Protein AF-A0A923Y7D3-F1 (afdb_monomer_lite)

pLDDT: mean 72.37, std 10.0, range [40.28, 91.06]

Structure (mmCIF, N/CA/C/O backbone):
data_AF-A0A923Y7D3-F1
#
_entry.id   AF-A0A923Y7D3-F1
#
loop_
_atom_site.group_PDB
_atom_site.id
_atom_site.type_symbol
_atom_site.label_atom_id
_atom_site.label_alt_id
_atom_site.label_comp_id
_atom_site.label_asym_id
_atom_site.label_entity_id
_atom_site.label_seq_id
_atom_site.pdbx_PDB_ins_code
_atom_site.Cartn_x
_atom_site.Cartn_y
_atom_site.Cartn_z
_atom_site.occupancy
_atom_site.B_iso_or_equiv
_atom_site.auth_seq_id
_atom_site.auth_comp_id
_atom_site.auth_asym_id
_atom_site.auth_atom_id
_atom_site.pdbx_PDB_model_num
ATOM 1 N N . MET A 1 1 ? -7.762 -7.801 9.927 1.00 70.69 1 MET A N 1
ATOM 2 C CA . MET A 1 1 ? -8.242 -7.039 8.753 1.00 70.69 1 MET A CA 1
ATOM 3 C C . MET A 1 1 ? -7.570 -7.594 7.505 1.00 70.69 1 MET A C 1
ATOM 5 O O . MET A 1 1 ? -6.420 -8.004 7.599 1.00 70.69 1 MET A O 1
ATOM 9 N N . ARG A 1 2 ? -8.271 -7.661 6.371 1.00 70.44 2 ARG A N 1
ATOM 10 C CA . ARG A 1 2 ? -7.718 -8.054 5.064 1.00 70.44 2 ARG A CA 1
ATOM 11 C C . ARG A 1 2 ? -7.930 -6.930 4.057 1.00 70.44 2 ARG A C 1
ATOM 13 O O . ARG A 1 2 ? -8.968 -6.283 4.114 1.00 70.44 2 ARG A O 1
ATOM 20 N N . LEU A 1 3 ? -6.978 -6.749 3.148 1.00 75.06 3 LEU A N 1
ATOM 21 C CA . LEU A 1 3 ? -7.067 -5.866 1.985 1.00 75.06 3 LEU A CA 1
ATOM 22 C C . LEU A 1 3 ? -6.855 -6.714 0.738 1.00 75.06 3 LEU A C 1
ATOM 24 O O . LEU A 1 3 ? -5.943 -7.541 0.704 1.00 75.06 3 LEU A O 1
ATOM 28 N N . TRP A 1 4 ? -7.695 -6.513 -0.262 1.00 78.69 4 TRP A N 1
ATOM 29 C CA . TRP A 1 4 ? -7.562 -7.132 -1.569 1.00 78.69 4 TRP A CA 1
ATOM 30 C C . TRP A 1 4 ? -7.868 -6.112 -2.661 1.00 78.69 4 TRP A C 1
ATOM 32 O O . TRP A 1 4 ? -8.418 -5.041 -2.408 1.00 78.69 4 TRP A O 1
ATOM 42 N N . SER A 1 5 ? -7.472 -6.454 -3.878 1.00 77.75 5 SER A N 1
ATOM 43 C CA . SER A 1 5 ? -7.732 -5.676 -5.078 1.00 77.75 5 SER A CA 1
ATOM 44 C C . SER A 1 5 ? -8.333 -6.606 -6.119 1.00 77.75 5 SER A C 1
ATOM 46 O O . SER A 1 5 ? -7.826 -7.709 -6.311 1.00 77.75 5 SER A O 1
ATOM 48 N N . ASP A 1 6 ? -9.370 -6.143 -6.811 1.00 78.88 6 ASP A N 1
ATOM 49 C CA . ASP A 1 6 ? -9.896 -6.846 -7.995 1.00 78.88 6 ASP A CA 1
ATOM 50 C C . ASP A 1 6 ? -9.123 -6.443 -9.261 1.00 78.88 6 ASP A C 1
ATOM 52 O O . ASP A 1 6 ? -9.302 -7.010 -10.334 1.00 78.88 6 ASP A O 1
ATOM 56 N N . SER A 1 7 ? -8.233 -5.456 -9.129 1.00 72.50 7 SER A N 1
ATOM 57 C CA . SER A 1 7 ? -7.386 -4.930 -10.194 1.00 72.50 7 SER A CA 1
ATOM 58 C C . SER A 1 7 ? -6.042 -5.654 -10.309 1.00 72.50 7 SER A C 1
ATOM 60 O O . SER A 1 7 ? -5.268 -5.340 -11.209 1.00 72.50 7 SER A O 1
ATOM 62 N N . GLY A 1 8 ? -5.737 -6.607 -9.421 1.00 71.94 8 GLY A N 1
ATOM 63 C CA . GLY A 1 8 ? -4.523 -7.418 -9.509 1.00 71.94 8 GLY A CA 1
ATOM 64 C C . GLY A 1 8 ? -4.143 -8.147 -8.220 1.00 71.94 8 GLY A C 1
ATOM 65 O O . GLY A 1 8 ? -4.573 -7.805 -7.115 1.00 71.94 8 GLY A O 1
ATOM 66 N N . VAL A 1 9 ? -3.274 -9.147 -8.359 1.00 78.38 9 VAL A N 1
ATOM 67 C CA . VAL A 1 9 ? -2.763 -9.947 -7.239 1.00 78.38 9 VAL A CA 1
ATOM 68 C C . VAL A 1 9 ? -1.665 -9.181 -6.497 1.00 78.38 9 VAL A C 1
ATOM 70 O O . VAL A 1 9 ? -0.808 -8.531 -7.097 1.00 78.38 9 VAL A O 1
ATOM 73 N N . ASN A 1 10 ? -1.682 -9.251 -5.164 1.00 78.81 10 ASN A N 1
ATOM 74 C CA . ASN A 1 10 ? -0.658 -8.606 -4.346 1.00 78.81 10 ASN A CA 1
ATOM 75 C C . ASN A 1 10 ? 0.727 -9.209 -4.622 1.00 78.81 10 ASN A C 1
ATOM 77 O O . ASN A 1 10 ? 0.919 -10.416 -4.514 1.00 78.81 10 ASN A O 1
ATOM 81 N N . GLY A 1 11 ? 1.703 -8.352 -4.902 1.00 76.25 11 GLY A N 1
ATOM 82 C CA . GLY A 1 11 ? 3.091 -8.712 -5.173 1.00 76.25 11 GLY A CA 1
ATOM 83 C C . GLY A 1 11 ? 3.403 -8.949 -6.650 1.00 76.25 11 GLY A C 1
ATOM 84 O O . GLY A 1 11 ? 4.581 -8.965 -7.007 1.00 76.25 11 GLY A O 1
ATOM 85 N N . GLU A 1 12 ? 2.389 -9.075 -7.505 1.00 79.44 12 GLU A N 1
ATOM 86 C CA . GLU A 1 12 ? 2.579 -9.303 -8.935 1.00 79.44 12 GLU A CA 1
ATOM 87 C C . GLU A 1 12 ? 2.862 -8.007 -9.705 1.00 79.44 12 GLU A C 1
ATOM 89 O O . GLU A 1 12 ? 3.008 -6.910 -9.152 1.00 79.44 12 GLU A O 1
ATOM 94 N N . ARG A 1 13 ? 3.016 -8.139 -11.021 1.00 73.00 13 ARG A N 1
ATOM 95 C CA . ARG A 1 13 ? 3.199 -7.002 -11.911 1.00 73.00 13 ARG A CA 1
ATOM 96 C C . ARG A 1 13 ? 1.916 -6.178 -11.967 1.00 73.00 13 ARG A C 1
ATOM 98 O O . ARG A 1 13 ? 0.844 -6.700 -12.254 1.00 73.00 13 ARG A O 1
ATOM 105 N N . THR A 1 14 ? 2.043 -4.880 -11.715 1.00 74.38 14 THR A N 1
ATOM 106 C CA . THR A 1 14 ? 0.945 -3.925 -11.831 1.00 74.38 14 THR A CA 1
ATOM 107 C C . THR A 1 14 ? 0.507 -3.840 -13.297 1.00 74.38 14 THR A C 1
ATOM 109 O O . THR A 1 14 ? 1.364 -3.606 -14.160 1.00 74.38 14 THR A O 1
ATOM 112 N N . PRO A 1 15 ? -0.793 -4.002 -13.603 1.00 74.31 15 PRO A N 1
ATOM 113 C CA . PRO A 1 15 ? -1.298 -3.804 -14.954 1.00 74.31 15 PRO A CA 1
ATOM 114 C C . PRO A 1 15 ? -0.969 -2.411 -15.498 1.00 74.31 15 PRO A C 1
ATOM 116 O O . PRO A 1 15 ? -0.915 -1.430 -14.756 1.00 74.31 15 PRO A O 1
ATOM 119 N N . ALA A 1 16 ? -0.782 -2.332 -16.815 1.00 71.31 16 ALA A N 1
ATOM 120 C CA . ALA A 1 16 ? -0.353 -1.130 -17.531 1.00 71.31 16 ALA A CA 1
ATOM 121 C C . ALA A 1 16 ? -1.194 0.123 -17.226 1.00 71.31 16 ALA A C 1
ATOM 123 O O . ALA A 1 16 ? -0.634 1.202 -17.069 1.00 71.31 16 ALA A O 1
ATOM 124 N N . CYS A 1 17 ? -2.514 -0.020 -17.091 1.00 67.69 17 CYS A N 1
ATOM 125 C CA . CYS A 1 17 ? -3.435 1.088 -16.818 1.00 67.69 17 CYS A CA 1
ATOM 126 C C . CYS A 1 17 ? -3.284 1.709 -15.416 1.00 67.69 17 CYS A C 1
ATOM 128 O O . CYS A 1 17 ? -3.674 2.857 -15.215 1.00 67.69 17 CYS A O 1
ATOM 130 N N . PHE A 1 18 ? -2.685 0.990 -14.461 1.00 69.31 18 PHE A N 1
ATOM 131 C CA . PHE A 1 18 ? -2.404 1.476 -13.102 1.00 69.31 18 PHE A CA 1
ATOM 132 C C . PHE A 1 18 ? -0.933 1.884 -12.918 1.00 69.31 18 PHE A C 1
ATOM 134 O O . PHE A 1 18 ? -0.499 2.186 -11.807 1.00 69.31 18 PHE A O 1
ATOM 141 N N . ALA A 1 19 ? -0.134 1.839 -13.989 1.00 70.88 19 ALA A N 1
ATOM 142 C CA . ALA A 1 19 ? 1.286 2.150 -13.966 1.00 70.88 19 ALA A CA 1
ATOM 143 C C . ALA A 1 19 ? 1.609 3.337 -14.879 1.00 70.88 19 ALA A C 1
ATOM 145 O O . ALA A 1 19 ? 1.031 3.515 -15.950 1.00 70.88 19 ALA A O 1
ATOM 146 N N . ALA A 1 20 ? 2.617 4.114 -14.488 1.00 72.75 20 ALA A N 1
ATOM 147 C CA . ALA A 1 20 ? 3.300 4.984 -15.433 1.00 72.75 20 ALA A CA 1
ATOM 148 C C . ALA A 1 20 ? 3.991 4.125 -16.507 1.00 72.75 20 ALA A C 1
ATOM 150 O O . ALA A 1 20 ? 4.545 3.062 -16.206 1.00 72.75 20 ALA A O 1
ATOM 151 N N . GLN A 1 21 ? 3.953 4.586 -17.750 1.00 69.31 21 GLN A N 1
ATOM 152 C CA . GLN A 1 21 ? 4.437 3.877 -18.927 1.00 69.31 21 GLN A CA 1
ATOM 153 C C . GLN A 1 21 ? 5.483 4.707 -19.680 1.00 69.31 21 GLN A C 1
ATOM 155 O O . GLN A 1 21 ? 5.400 5.930 -19.711 1.00 69.31 21 GLN A O 1
ATOM 160 N N . PRO A 1 22 ? 6.481 4.077 -20.312 1.00 67.81 22 PRO A N 1
ATOM 161 C CA . PRO A 1 22 ? 7.355 4.784 -21.237 1.00 67.81 22 PRO A CA 1
ATOM 162 C C . PRO A 1 22 ? 6.612 5.085 -22.552 1.00 67.81 22 PRO A C 1
ATOM 164 O O . PRO A 1 22 ? 5.935 4.212 -23.099 1.00 67.81 22 PRO A O 1
ATOM 167 N N . THR A 1 23 ? 6.761 6.295 -23.087 1.00 68.75 23 THR A N 1
ATOM 168 C CA . THR A 1 23 ? 6.313 6.660 -24.437 1.00 68.75 23 THR A CA 1
ATOM 169 C C . THR A 1 23 ? 7.279 6.134 -25.495 1.00 68.75 23 THR A C 1
ATOM 171 O O . THR A 1 23 ? 8.388 5.681 -25.198 1.00 68.75 23 THR A O 1
ATOM 174 N N . ALA A 1 24 ? 6.860 6.197 -26.763 1.00 71.06 24 ALA A N 1
ATOM 175 C CA . ALA A 1 24 ? 7.719 5.871 -27.900 1.00 71.06 24 ALA A CA 1
ATOM 176 C C . ALA A 1 24 ? 8.998 6.729 -27.942 1.00 71.06 24 ALA A C 1
ATOM 178 O O . ALA A 1 24 ? 10.046 6.217 -28.329 1.00 71.06 24 ALA A O 1
ATOM 179 N N . ASP A 1 25 ? 8.919 7.974 -27.466 1.00 74.25 25 ASP A N 1
ATOM 180 C CA . ASP A 1 25 ? 10.019 8.947 -27.467 1.00 74.25 25 ASP A CA 1
ATOM 181 C C . ASP A 1 25 ? 10.955 8.813 -26.250 1.00 74.25 25 ASP A C 1
ATOM 183 O O . ASP A 1 25 ? 11.903 9.578 -26.103 1.00 74.25 25 ASP A O 1
ATOM 187 N N . GLY A 1 26 ? 10.716 7.829 -25.374 1.00 66.06 26 GLY A N 1
ATOM 188 C CA . GLY A 1 26 ? 11.526 7.588 -24.174 1.00 66.06 26 GLY A CA 1
ATOM 189 C C . GLY A 1 26 ? 11.135 8.429 -22.955 1.00 66.06 26 GLY A C 1
ATOM 190 O O . GLY A 1 26 ? 11.734 8.267 -21.892 1.00 66.06 26 GLY A O 1
ATOM 191 N N . GLU A 1 27 ? 10.108 9.267 -23.081 1.00 71.62 27 GLU A N 1
ATOM 192 C CA . GLU A 1 27 ? 9.501 10.004 -21.971 1.00 71.62 27 GLU A CA 1
ATOM 193 C C . GLU A 1 27 ? 8.588 9.102 -21.129 1.00 71.62 27 GLU A C 1
ATOM 195 O O . GLU A 1 27 ? 8.245 7.989 -21.521 1.00 71.62 27 GLU A O 1
ATOM 200 N N . THR A 1 28 ? 8.176 9.556 -19.944 1.00 63.75 28 THR A N 1
ATOM 201 C CA . THR A 1 28 ? 7.17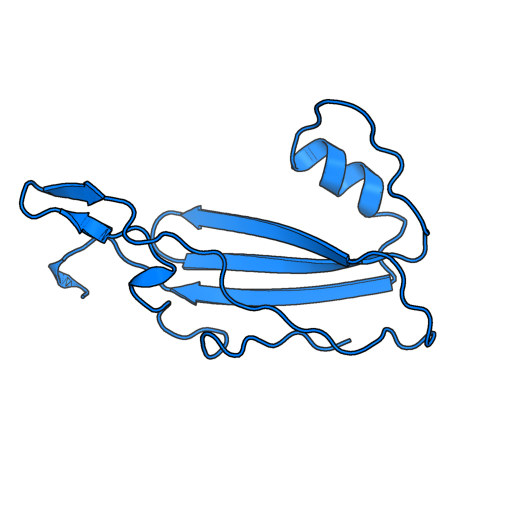2 8.838 -19.138 1.00 63.75 28 THR A CA 1
ATOM 202 C C . THR A 1 28 ? 5.783 9.401 -19.422 1.00 63.75 28 THR A C 1
ATOM 204 O O . THR A 1 28 ? 5.497 10.539 -19.062 1.00 63.75 28 THR A O 1
ATOM 207 N N . ALA A 1 29 ? 4.904 8.601 -20.021 1.00 60.00 29 ALA A N 1
ATOM 208 C CA . ALA A 1 29 ? 3.475 8.870 -20.060 1.00 60.00 29 ALA A CA 1
ATOM 209 C C . ALA A 1 29 ? 2.773 8.106 -18.947 1.00 60.00 29 ALA A C 1
ATOM 211 O O . ALA A 1 29 ? 2.893 6.896 -18.786 1.00 60.00 29 ALA A O 1
ATOM 212 N N . PHE A 1 30 ? 1.956 8.816 -18.197 1.00 54.56 30 PHE A N 1
ATOM 213 C CA . PHE A 1 30 ? 0.858 8.188 -17.494 1.00 54.56 30 PHE A CA 1
ATOM 214 C C . PHE A 1 30 ? -0.059 7.612 -18.582 1.00 54.56 30 PHE A C 1
ATOM 216 O O . PHE A 1 30 ? -0.444 8.352 -19.483 1.00 54.56 30 PHE A O 1
ATOM 223 N N . ALA A 1 31 ? -0.338 6.304 -18.574 1.00 61.47 31 ALA A N 1
ATOM 224 C CA . ALA A 1 31 ? -1.473 5.782 -19.340 1.00 61.47 31 ALA A CA 1
ATOM 225 C C . ALA A 1 31 ? -2.760 6.359 -18.712 1.00 61.47 31 ALA A C 1
ATOM 227 O O . ALA A 1 31 ? -2.830 7.545 -18.400 1.00 61.47 31 ALA A O 1
ATOM 228 N N . ASP A 1 32 ? -3.750 5.534 -18.391 1.00 64.19 32 ASP A N 1
ATOM 229 C CA . ASP A 1 32 ? -4.883 6.046 -17.614 1.00 64.19 32 ASP A CA 1
ATOM 230 C C . ASP A 1 32 ? -4.477 6.402 -16.166 1.00 64.19 32 ASP A C 1
ATOM 232 O O . ASP A 1 32 ? -5.190 7.149 -15.500 1.00 64.19 32 ASP A O 1
ATOM 236 N N . ASN A 1 33 ? -3.321 5.894 -15.690 1.00 63.75 33 ASN A N 1
ATOM 237 C CA . ASN A 1 33 ? -2.756 6.099 -14.345 1.00 63.75 33 ASN A CA 1
ATOM 238 C C . ASN A 1 33 ? -3.840 6.095 -13.264 1.00 63.75 33 ASN A C 1
ATOM 240 O O . ASN A 1 33 ? -3.927 6.981 -12.410 1.00 63.75 33 ASN A O 1
ATOM 244 N N . LEU A 1 34 ? -4.706 5.091 -13.370 1.00 69.56 34 LEU A N 1
ATOM 245 C CA . LEU A 1 34 ? -5.848 4.947 -12.494 1.00 69.56 34 LEU A CA 1
ATOM 246 C C . LEU A 1 34 ? -5.378 4.455 -11.129 1.00 69.56 34 LEU A C 1
ATOM 248 O O . LEU A 1 34 ? -4.356 3.776 -10.998 1.00 69.56 34 LEU A O 1
ATOM 252 N N . THR A 1 35 ? -6.170 4.752 -10.106 1.00 70.94 35 THR A N 1
ATOM 253 C CA . THR A 1 35 ? -6.025 4.095 -8.809 1.00 70.94 35 THR A CA 1
ATOM 254 C C . THR A 1 35 ? -6.646 2.696 -8.909 1.00 70.94 35 THR A C 1
ATOM 256 O O . THR A 1 35 ? -7.804 2.585 -9.321 1.00 70.94 35 THR A O 1
ATOM 259 N N . PRO A 1 36 ? -5.913 1.615 -8.579 1.00 71.69 36 PRO A N 1
ATOM 260 C CA . PRO A 1 36 ? -6.468 0.264 -8.592 1.00 71.69 36 PRO A CA 1
ATOM 261 C C . PRO A 1 36 ? -7.576 0.119 -7.546 1.00 71.69 36 PRO A C 1
ATOM 263 O O . PRO A 1 36 ? -7.539 0.759 -6.497 1.00 71.69 36 PRO A O 1
ATOM 266 N N . HIS A 1 37 ? -8.544 -0.761 -7.808 1.00 79.38 37 HIS A N 1
ATOM 267 C CA . HIS A 1 37 ? -9.585 -1.079 -6.835 1.00 79.38 37 HIS A CA 1
ATOM 268 C C . HIS A 1 37 ? -8.959 -1.617 -5.549 1.00 79.38 37 HIS A C 1
ATOM 270 O O . HIS A 1 37 ? -8.090 -2.486 -5.602 1.00 79.38 37 HIS A O 1
ATOM 276 N N . LEU A 1 38 ? -9.432 -1.151 -4.399 1.00 75.00 38 LEU A N 1
ATOM 277 C CA . LEU A 1 38 ? -9.018 -1.642 -3.093 1.00 75.00 38 LEU A CA 1
ATOM 278 C C . LEU A 1 38 ? -10.251 -1.855 -2.224 1.00 75.00 38 LEU A C 1
ATOM 280 O O . LEU A 1 38 ? -10.969 -0.915 -1.892 1.00 75.00 38 LEU A O 1
ATOM 284 N N . ALA A 1 39 ? -10.467 -3.104 -1.825 1.00 77.19 39 ALA A N 1
ATOM 285 C CA . ALA A 1 39 ? -11.514 -3.490 -0.896 1.00 77.19 39 ALA A CA 1
ATOM 286 C C . ALA A 1 39 ? -10.908 -4.131 0.347 1.00 77.19 39 ALA A C 1
ATOM 288 O O . ALA A 1 39 ? -9.836 -4.737 0.323 1.00 77.19 39 ALA A O 1
ATOM 289 N N . ARG A 1 40 ? -11.600 -3.971 1.473 1.00 73.00 40 ARG A N 1
ATOM 290 C CA . ARG A 1 40 ? -11.108 -4.396 2.780 1.00 73.00 40 ARG A CA 1
ATOM 291 C C . ARG A 1 40 ? -12.193 -5.089 3.584 1.00 73.00 40 ARG A C 1
ATOM 293 O O . ARG A 1 40 ? -13.370 -4.757 3.471 1.00 73.00 40 ARG A O 1
ATOM 300 N N . SER A 1 41 ? -11.786 -6.019 4.441 1.00 75.81 41 SER A N 1
ATOM 301 C CA . SER A 1 41 ? -12.689 -6.607 5.426 1.00 75.81 41 SER A CA 1
ATOM 302 C C . SER A 1 41 ? -12.983 -5.580 6.525 1.00 75.81 41 SER A C 1
ATOM 304 O O . SER A 1 41 ? -12.111 -4.752 6.815 1.00 75.81 41 SER A O 1
ATOM 306 N N . PRO A 1 42 ? -14.136 -5.663 7.209 1.00 67.31 42 PRO A N 1
ATOM 307 C CA . PRO A 1 42 ? -14.348 -4.907 8.437 1.00 67.31 42 PRO A CA 1
ATOM 308 C C . PRO A 1 42 ? -13.235 -5.187 9.462 1.00 67.31 42 PRO A C 1
ATOM 310 O O . PRO A 1 42 ? -12.571 -6.236 9.435 1.00 67.31 42 PRO A O 1
ATOM 313 N N . THR A 1 43 ? -13.001 -4.216 10.342 1.00 66.69 43 THR A N 1
ATOM 314 C CA . THR A 1 43 ? -12.141 -4.373 11.520 1.00 66.69 43 THR A CA 1
ATOM 315 C C . THR A 1 43 ? -12.765 -5.357 12.506 1.00 66.69 43 THR A C 1
ATOM 317 O O . THR A 1 43 ? -13.975 -5.588 12.484 1.00 66.69 43 THR A O 1
ATOM 320 N N . ALA A 1 44 ? -11.933 -5.959 13.364 1.00 63.28 44 ALA A N 1
ATOM 321 C CA . ALA A 1 44 ? -12.373 -6.944 14.358 1.00 63.28 44 ALA A CA 1
ATOM 322 C C . ALA A 1 44 ? -13.479 -6.396 15.282 1.00 63.28 44 ALA A C 1
ATOM 324 O O . ALA A 1 44 ? -14.340 -7.141 15.734 1.00 63.28 44 ALA A O 1
ATOM 325 N N . ASP A 1 45 ? -13.496 -5.078 15.468 1.00 65.62 45 ASP A N 1
ATOM 326 C CA . ASP A 1 45 ? -14.419 -4.360 16.342 1.00 65.62 45 ASP A CA 1
ATOM 327 C C . ASP A 1 45 ? -15.795 -4.114 15.685 1.00 65.62 45 ASP A C 1
ATOM 329 O O . ASP A 1 45 ? -16.665 -3.482 16.282 1.00 65.62 45 ASP A O 1
ATOM 333 N N . GLY A 1 46 ? -15.988 -4.550 14.432 1.00 62.66 46 GLY A N 1
ATOM 334 C CA . GLY A 1 46 ? -17.253 -4.473 13.690 1.00 62.66 46 GLY A CA 1
ATOM 335 C C . GLY A 1 46 ? -17.686 -3.066 13.258 1.00 62.66 46 GLY A C 1
ATOM 336 O O . GLY A 1 46 ? -18.701 -2.921 12.579 1.00 62.66 46 GLY A O 1
ATOM 337 N N . LYS A 1 47 ? -16.936 -2.019 13.622 1.00 56.75 47 LYS A N 1
ATOM 338 C CA . LYS A 1 47 ? -17.285 -0.623 13.328 1.00 56.75 47 LYS A CA 1
ATOM 339 C C . LYS A 1 47 ? -16.675 -0.164 11.997 1.00 56.75 47 LYS A C 1
ATOM 341 O O . LYS A 1 47 ? -15.458 -0.275 11.832 1.00 56.75 47 LYS A O 1
ATOM 346 N N . PRO A 1 48 ? -17.459 0.419 11.069 1.00 55.44 48 PRO A N 1
ATOM 347 C CA . PRO A 1 48 ? -16.926 1.046 9.865 1.00 55.44 48 PRO A CA 1
ATOM 348 C C . PRO A 1 48 ? -16.292 2.399 10.228 1.00 55.44 48 PRO A C 1
ATOM 350 O O . PRO A 1 48 ? -16.873 3.457 10.016 1.00 55.44 48 PRO A O 1
ATOM 353 N N . GLY A 1 49 ? -15.102 2.368 10.828 1.00 60.84 49 GLY A N 1
ATOM 354 C CA . GLY A 1 49 ? -14.258 3.556 10.945 1.00 60.84 49 GLY A CA 1
ATOM 355 C C . GLY A 1 49 ? -13.723 3.981 9.568 1.00 60.84 49 GLY A C 1
ATOM 356 O O . GLY A 1 49 ? -13.624 3.139 8.661 1.00 60.84 49 GLY A O 1
ATOM 357 N N . PRO A 1 50 ? -13.364 5.262 9.375 1.00 64.50 50 PRO A N 1
ATOM 358 C CA . PRO A 1 50 ? -12.794 5.750 8.127 1.00 64.50 50 PRO A CA 1
ATOM 359 C C . PRO A 1 50 ? -11.577 4.912 7.707 1.00 64.50 50 PRO A C 1
ATOM 361 O O . PRO A 1 50 ? -10.773 4.464 8.530 1.00 64.50 50 PRO A O 1
ATOM 364 N N . ALA A 1 51 ? -11.494 4.656 6.401 1.00 65.50 51 ALA A N 1
ATOM 365 C CA . ALA A 1 51 ? -10.318 4.099 5.746 1.00 65.50 51 ALA A CA 1
ATOM 366 C C . ALA A 1 51 ? -9.452 5.255 5.278 1.00 65.50 51 ALA A C 1
ATOM 368 O O . ALA A 1 51 ? -9.961 6.150 4.604 1.00 65.50 51 ALA A O 1
ATOM 369 N N . VAL A 1 52 ? -8.164 5.212 5.580 1.00 67.19 52 VAL A N 1
ATOM 370 C CA . VAL A 1 52 ? -7.204 6.100 4.934 1.00 67.19 52 VAL A CA 1
ATOM 371 C C . VAL A 1 52 ? -6.391 5.271 3.956 1.00 67.19 52 VAL A C 1
ATOM 373 O O . VAL A 1 52 ? -5.689 4.355 4.370 1.00 67.19 52 VAL A O 1
ATOM 376 N N . GLU A 1 53 ? -6.516 5.575 2.664 1.00 67.94 53 GLU A N 1
ATOM 377 C CA . GLU A 1 53 ? -5.665 5.009 1.619 1.00 67.94 53 GLU A CA 1
ATOM 378 C C . GLU A 1 53 ? -4.469 5.932 1.377 1.00 67.94 53 GLU A C 1
ATOM 380 O O . GLU A 1 53 ? -4.623 7.124 1.111 1.00 67.94 53 GLU A O 1
ATOM 385 N N . MET A 1 54 ? -3.268 5.368 1.461 1.00 61.75 54 MET A N 1
ATOM 386 C CA . MET A 1 54 ? -2.015 6.057 1.192 1.00 61.75 54 MET A CA 1
ATOM 387 C C . MET A 1 54 ? -1.285 5.347 0.056 1.00 61.75 54 MET A C 1
ATOM 389 O O . MET A 1 54 ? -0.739 4.254 0.235 1.00 61.75 54 MET A O 1
ATOM 393 N N . ALA A 1 55 ? -1.230 5.998 -1.104 1.00 62.31 55 ALA A N 1
ATOM 394 C CA . ALA A 1 55 ? -0.398 5.568 -2.218 1.00 62.31 55 ALA A CA 1
ATOM 395 C C . ALA A 1 55 ? 1.063 5.985 -1.981 1.00 62.31 55 ALA A C 1
ATOM 397 O O . ALA A 1 55 ? 1.367 7.143 -1.687 1.00 62.31 55 ALA A O 1
ATOM 398 N N . GLY A 1 56 ? 1.989 5.037 -2.110 1.00 55.62 56 GLY A N 1
ATOM 399 C CA . GLY A 1 56 ? 3.422 5.252 -1.949 1.00 55.62 56 GLY A CA 1
ATOM 400 C C . GLY A 1 56 ? 4.227 4.514 -3.014 1.00 55.62 56 GLY A C 1
ATOM 401 O O . GLY A 1 56 ? 4.247 3.284 -3.060 1.00 55.62 56 GLY A O 1
ATOM 402 N N . ALA A 1 57 ? 4.961 5.258 -3.841 1.00 50.78 57 ALA A N 1
ATOM 403 C CA . ALA A 1 57 ? 5.941 4.705 -4.770 1.00 50.78 57 ALA A CA 1
ATOM 404 C C . ALA A 1 57 ? 7.332 4.719 -4.117 1.00 50.78 57 ALA A C 1
ATOM 406 O O . ALA A 1 57 ? 7.970 5.767 -4.002 1.0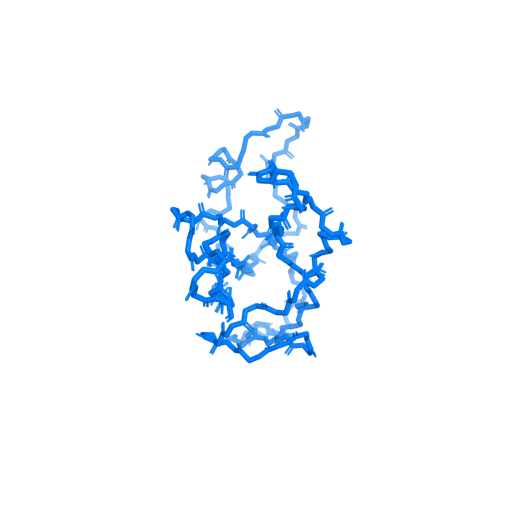0 50.78 57 ALA A O 1
ATOM 407 N N . ARG A 1 58 ? 7.836 3.561 -3.674 1.00 44.12 58 ARG A N 1
ATOM 408 C CA . ARG A 1 58 ? 9.225 3.447 -3.195 1.00 44.12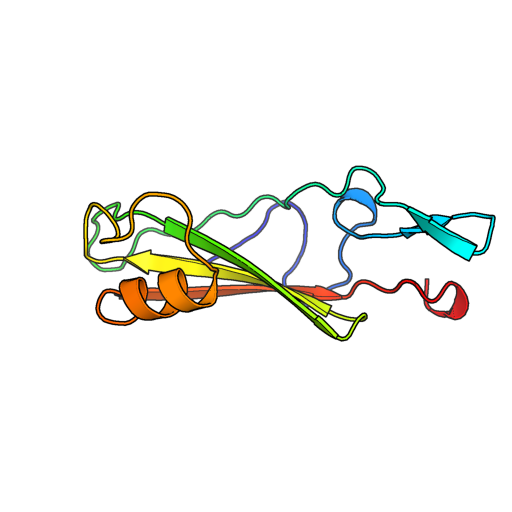 58 ARG A CA 1
ATOM 409 C C . ARG A 1 58 ? 10.108 3.006 -4.364 1.00 44.12 58 ARG A C 1
ATOM 411 O O . ARG A 1 58 ? 10.046 1.854 -4.769 1.00 44.12 58 ARG A O 1
ATOM 418 N N . ARG A 1 59 ? 10.931 3.935 -4.881 1.00 40.28 59 ARG A N 1
ATOM 419 C CA . ARG A 1 59 ? 11.945 3.751 -5.950 1.00 40.28 59 ARG A CA 1
ATOM 420 C C . ARG A 1 59 ? 11.441 2.991 -7.188 1.00 40.28 59 ARG A C 1
ATOM 422 O O . ARG A 1 59 ? 11.538 1.777 -7.193 1.00 40.28 59 ARG A O 1
ATOM 429 N N . ALA A 1 60 ? 11.009 3.697 -8.240 1.00 48.19 60 ALA A N 1
ATOM 430 C CA . ALA A 1 60 ? 10.971 3.344 -9.685 1.00 48.19 60 ALA A CA 1
ATOM 431 C C . ALA A 1 60 ? 10.737 1.877 -10.173 1.00 48.19 60 ALA A C 1
ATOM 433 O O . ALA A 1 60 ? 10.960 1.587 -11.347 1.00 48.19 60 ALA A O 1
ATOM 434 N N . ARG A 1 61 ? 10.336 0.934 -9.316 1.00 62.78 61 ARG A N 1
ATOM 435 C CA . ARG A 1 61 ? 10.213 -0.508 -9.593 1.00 62.78 61 ARG A CA 1
ATOM 436 C C . ARG A 1 61 ? 9.061 -1.177 -8.829 1.00 62.78 61 ARG A C 1
ATOM 438 O O . ARG A 1 61 ? 8.665 -2.286 -9.178 1.00 62.78 61 ARG A O 1
ATOM 445 N N . ARG A 1 62 ? 8.523 -0.532 -7.782 1.00 62.56 62 ARG A N 1
ATOM 446 C CA . ARG A 1 62 ? 7.423 -1.058 -6.960 1.00 62.56 62 ARG A CA 1
ATOM 447 C C . ARG A 1 62 ? 6.492 0.063 -6.490 1.00 62.56 62 ARG A C 1
ATOM 449 O O . ARG A 1 62 ? 6.922 0.967 -5.772 1.00 62.56 62 ARG A O 1
ATOM 456 N N . GLY A 1 63 ? 5.227 -0.013 -6.893 1.00 66.69 63 GLY A N 1
ATOM 457 C CA . GLY A 1 63 ? 4.136 0.788 -6.343 1.00 66.69 63 GLY A CA 1
ATOM 458 C C . GLY A 1 63 ? 3.491 0.049 -5.171 1.00 66.69 63 GLY A C 1
ATOM 459 O O . GLY A 1 63 ? 3.339 -1.172 -5.205 1.00 66.69 63 GLY A O 1
ATOM 460 N N . SER A 1 64 ? 3.143 0.760 -4.105 1.00 65.56 64 SER A N 1
ATOM 461 C CA . SER A 1 64 ? 2.417 0.185 -2.969 1.00 65.56 64 SER A CA 1
ATOM 462 C C . SER A 1 64 ? 1.302 1.114 -2.522 1.00 65.56 64 SER A C 1
ATOM 464 O O . SER A 1 64 ? 1.542 2.305 -2.363 1.00 65.56 64 SER A O 1
ATOM 466 N N . ASN A 1 65 ? 0.128 0.552 -2.267 1.00 63.72 65 ASN A N 1
ATOM 467 C CA . ASN A 1 65 ? -1.002 1.225 -1.649 1.00 63.72 65 ASN A CA 1
ATOM 468 C C . ASN A 1 65 ? -1.232 0.595 -0.273 1.00 63.72 65 ASN A C 1
ATOM 470 O O . ASN A 1 65 ? -1.376 -0.622 -0.142 1.00 63.72 65 ASN A O 1
ATOM 474 N N . ALA A 1 66 ? -1.226 1.421 0.766 1.00 67.12 66 ALA A N 1
ATOM 475 C CA . ALA A 1 66 ? -1.547 1.007 2.124 1.00 67.12 66 ALA A CA 1
ATOM 476 C C . ALA A 1 66 ? -2.933 1.530 2.501 1.00 67.12 66 ALA A C 1
ATOM 478 O O . ALA A 1 66 ? -3.291 2.642 2.118 1.00 67.12 66 ALA A O 1
ATOM 479 N N . VAL A 1 67 ? -3.695 0.738 3.250 1.00 73.31 67 VAL A N 1
ATOM 480 C CA . VAL A 1 67 ? -4.967 1.153 3.839 1.00 73.31 67 VAL A CA 1
ATOM 481 C C . VAL A 1 67 ? -4.919 0.922 5.340 1.00 73.31 67 VAL A C 1
ATOM 483 O O . VAL A 1 67 ? -4.738 -0.213 5.789 1.00 73.31 67 VAL A O 1
ATOM 486 N N . ASP A 1 68 ? -5.171 1.990 6.088 1.00 73.62 68 ASP A N 1
ATOM 487 C CA . ASP A 1 68 ? -5.234 1.977 7.546 1.00 73.62 68 ASP A CA 1
ATOM 488 C C . ASP A 1 68 ? -6.700 2.104 7.991 1.00 73.62 68 ASP A C 1
ATOM 490 O O . ASP A 1 68 ? -7.464 2.936 7.485 1.00 73.62 68 ASP A O 1
ATOM 494 N N . ALA A 1 69 ? -7.132 1.245 8.915 1.00 76.56 69 ALA A N 1
ATOM 495 C CA . ALA A 1 69 ? -8.426 1.366 9.576 1.00 76.56 69 ALA A CA 1
ATOM 496 C C . ALA A 1 69 ? -8.272 2.110 10.895 1.00 76.56 69 ALA A C 1
ATOM 498 O O . ALA A 1 69 ? -7.476 1.713 11.746 1.00 76.56 69 ALA A O 1
ATOM 499 N N . LEU A 1 70 ? -9.066 3.165 11.067 1.00 79.88 70 LEU A N 1
ATOM 500 C CA . LEU A 1 70 ? -8.940 4.058 12.209 1.00 79.88 70 LEU A CA 1
ATOM 501 C C . LEU A 1 70 ? -10.075 3.867 13.215 1.00 79.88 70 LEU A C 1
ATOM 503 O O . LEU A 1 70 ? -11.232 3.681 12.840 1.00 79.88 70 LEU A O 1
ATOM 507 N N . GLY A 1 71 ? -9.743 3.978 14.499 1.00 77.00 71 GLY A N 1
ATOM 508 C CA . GLY A 1 71 ? -10.689 3.936 15.619 1.00 77.00 71 GLY A CA 1
ATOM 509 C C . GLY A 1 71 ? -11.397 5.261 15.901 1.00 77.00 71 GLY A C 1
ATOM 510 O O . GLY A 1 71 ? -12.092 5.387 16.905 1.00 77.00 71 GLY A O 1
ATOM 511 N N . ILE A 1 72 ? -11.225 6.252 15.029 1.00 78.62 72 ILE A N 1
ATOM 512 C CA . ILE A 1 72 ? -11.803 7.594 15.141 1.00 78.62 72 ILE A CA 1
ATOM 513 C C . ILE A 1 72 ? -12.682 7.884 13.935 1.00 78.62 72 ILE A C 1
ATOM 515 O O . ILE A 1 72 ? -12.352 7.469 12.836 1.00 78.62 72 ILE A O 1
ATOM 519 N N . ALA A 1 73 ? -13.774 8.629 14.106 1.00 79.00 73 ALA A N 1
ATOM 520 C CA . ALA A 1 73 ? -14.697 8.925 13.006 1.00 79.00 73 ALA A CA 1
ATOM 521 C C . ALA A 1 73 ? -14.139 9.929 11.976 1.00 79.00 73 ALA A C 1
ATOM 523 O O . ALA A 1 73 ? -14.525 9.891 10.810 1.00 79.00 73 ALA A O 1
ATOM 524 N N . ARG A 1 74 ? -13.231 10.824 12.391 1.00 81.50 74 ARG A N 1
ATOM 525 C CA . ARG A 1 74 ? -12.612 11.847 11.537 1.00 81.50 74 ARG A CA 1
ATOM 526 C C . ARG A 1 74 ? -11.169 12.070 11.971 1.00 81.50 74 ARG A C 1
ATOM 528 O O . ARG A 1 74 ? -10.920 12.277 13.154 1.00 81.50 74 ARG A O 1
ATOM 535 N N . VAL A 1 75 ? -10.241 12.038 11.016 1.00 86.06 75 VAL A N 1
ATOM 536 C CA . VAL A 1 75 ? -8.820 12.336 11.257 1.00 86.06 75 VAL A CA 1
ATOM 537 C C . VAL A 1 75 ? -8.674 13.809 11.662 1.00 86.06 75 VAL A C 1
ATOM 539 O O . VAL A 1 75 ? -9.284 14.654 11.003 1.00 86.06 75 VAL A O 1
ATOM 542 N N . PRO A 1 76 ? -7.880 14.145 12.697 1.00 86.44 76 PRO A N 1
ATOM 543 C CA . PRO A 1 76 ? -7.707 15.518 13.173 1.00 86.44 76 PRO A CA 1
ATOM 544 C C . PRO A 1 76 ? -6.743 16.323 12.280 1.00 86.44 76 PRO A C 1
ATOM 546 O O . PRO A 1 76 ? -5.771 16.903 12.752 1.00 86.44 76 PRO A O 1
ATOM 549 N N . VAL A 1 77 ? -6.996 16.341 10.970 1.00 87.94 77 VAL A N 1
ATOM 550 C CA . VAL A 1 77 ? -6.285 17.170 9.988 1.00 87.94 77 VAL A CA 1
ATOM 551 C C . VAL A 1 77 ? -7.294 18.019 9.225 1.00 87.94 77 VAL A C 1
ATOM 553 O O . VAL A 1 77 ? -8.367 17.544 8.848 1.00 87.94 77 VAL A O 1
ATOM 556 N N . GLU A 1 78 ? -6.959 19.284 8.992 1.00 86.25 78 GLU A N 1
ATOM 557 C CA . GLU A 1 78 ? -7.799 20.231 8.259 1.00 86.25 78 GLU A CA 1
ATOM 558 C C . GLU A 1 78 ? -6.962 21.034 7.258 1.00 86.25 78 GLU A C 1
ATOM 560 O O . GLU A 1 78 ? -5.753 21.205 7.425 1.00 86.25 78 GLU A O 1
ATOM 565 N N . GLY A 1 79 ? -7.604 21.526 6.198 1.00 89.50 79 GLY A N 1
ATOM 566 C CA . GLY A 1 79 ? -6.933 22.306 5.159 1.00 89.50 79 GLY A CA 1
ATOM 567 C C . GLY A 1 79 ? -5.927 21.490 4.339 1.00 89.50 79 GLY A C 1
ATOM 568 O O . GLY A 1 79 ? -6.155 20.322 4.026 1.00 89.50 79 GLY A O 1
ATOM 569 N N . ARG A 1 80 ? -4.822 22.129 3.937 1.00 91.06 80 ARG A N 1
ATOM 570 C CA . ARG A 1 80 ? -3.758 21.490 3.151 1.00 91.06 80 ARG A CA 1
ATOM 571 C C . ARG A 1 80 ? -2.731 20.865 4.090 1.00 91.06 80 ARG A C 1
ATOM 573 O O . ARG A 1 80 ? -2.053 21.578 4.822 1.00 91.06 80 ARG A O 1
ATOM 580 N N . PHE A 1 81 ? -2.569 19.553 4.003 1.00 89.56 81 PHE A N 1
ATOM 581 C CA . PHE A 1 81 ? -1.591 18.789 4.774 1.00 89.56 81 PHE A CA 1
ATOM 582 C C . PHE A 1 81 ? -0.729 17.921 3.851 1.00 89.56 81 PHE A C 1
ATOM 584 O O . PHE A 1 81 ? -1.102 17.598 2.723 1.00 89.56 81 PHE A O 1
ATOM 591 N N . SER A 1 82 ? 0.452 17.554 4.334 1.00 88.94 82 SER A N 1
ATOM 592 C CA . SER A 1 82 ? 1.329 16.580 3.686 1.00 88.94 82 SER A CA 1
ATOM 593 C C . SER A 1 82 ? 0.957 15.149 4.075 1.00 88.94 82 SER A C 1
ATOM 595 O O . SER A 1 82 ? 0.353 14.903 5.121 1.00 88.94 82 SER A O 1
ATOM 597 N N . GLY A 1 83 ? 1.403 14.177 3.276 1.00 82.81 83 GLY A N 1
ATOM 598 C CA . GLY A 1 83 ? 1.259 12.764 3.632 1.00 82.81 83 GLY A CA 1
ATOM 599 C C . GLY A 1 83 ? 1.957 12.399 4.949 1.00 82.81 83 GLY A C 1
ATOM 600 O O . GLY A 1 83 ? 1.471 11.530 5.663 1.00 82.81 83 GLY A O 1
ATOM 601 N N . ALA A 1 84 ? 3.049 13.087 5.307 1.00 84.75 84 ALA A N 1
ATOM 602 C CA . ALA A 1 84 ? 3.741 12.885 6.581 1.00 84.75 84 ALA A CA 1
ATOM 603 C C . ALA A 1 84 ? 2.899 13.365 7.773 1.00 84.75 84 ALA A C 1
ATOM 605 O O . ALA A 1 84 ? 2.723 12.614 8.726 1.00 84.75 84 ALA A O 1
ATOM 606 N N . GLN A 1 85 ? 2.314 14.563 7.676 1.00 84.25 85 GLN A N 1
ATOM 607 C CA . GLN A 1 85 ? 1.417 15.102 8.707 1.00 84.25 85 GLN A CA 1
ATOM 608 C C . GLN A 1 85 ? 0.162 14.240 8.875 1.00 84.25 85 GLN A C 1
ATOM 610 O O . GLN A 1 85 ? -0.267 13.978 9.993 1.00 84.25 85 GLN A O 1
ATOM 615 N N . MET A 1 86 ? -0.402 13.739 7.771 1.00 88.31 86 MET A N 1
ATOM 616 C CA . MET A 1 86 ? -1.512 12.788 7.837 1.00 88.31 86 MET A CA 1
ATOM 617 C C . MET A 1 86 ? -1.100 11.488 8.532 1.00 88.31 86 MET A C 1
ATOM 619 O O . MET A 1 86 ? -1.822 11.018 9.405 1.00 88.31 86 MET A O 1
ATOM 623 N N . ARG A 1 87 ? 0.071 10.930 8.190 1.00 85.50 87 ARG A N 1
ATOM 624 C CA . ARG A 1 87 ? 0.609 9.707 8.808 1.00 85.50 87 ARG A CA 1
ATOM 625 C C . ARG A 1 87 ? 0.788 9.870 10.319 1.00 85.50 87 ARG A C 1
ATOM 627 O O . ARG A 1 87 ? 0.419 8.978 11.074 1.00 85.50 87 ARG A O 1
ATOM 634 N N . GLU A 1 88 ? 1.331 11.005 10.747 1.00 88.38 88 GLU A N 1
ATOM 635 C CA . GLU A 1 88 ? 1.516 11.336 12.161 1.00 88.38 88 GLU A CA 1
ATOM 636 C C . GLU A 1 88 ? 0.173 11.424 12.897 1.00 88.38 88 GLU A C 1
ATOM 638 O O . GLU A 1 88 ? 0.009 10.808 13.947 1.00 88.38 88 GLU A O 1
ATOM 643 N N . ALA A 1 89 ? -0.814 12.103 12.304 1.00 88.19 89 ALA A N 1
ATOM 644 C CA . ALA A 1 89 ? -2.138 12.273 12.894 1.00 88.19 89 ALA A CA 1
ATOM 645 C C . ALA A 1 89 ? -2.938 10.964 13.015 1.00 88.19 89 ALA A C 1
ATOM 647 O O . ALA A 1 89 ? -3.739 10.825 13.937 1.00 88.19 89 ALA A O 1
ATOM 648 N N . ILE A 1 90 ? -2.759 10.007 12.095 1.00 88.56 90 ILE A N 1
ATOM 649 C CA . ILE A 1 90 ? -3.505 8.738 12.124 1.00 88.56 90 ILE A CA 1
ATOM 650 C C . ILE A 1 90 ? -2.840 7.664 12.985 1.00 88.56 90 ILE A C 1
ATOM 652 O O . ILE A 1 90 ? -3.558 6.826 13.523 1.00 88.56 90 ILE A O 1
ATOM 656 N N . CYS A 1 91 ? -1.509 7.694 13.138 1.00 87.75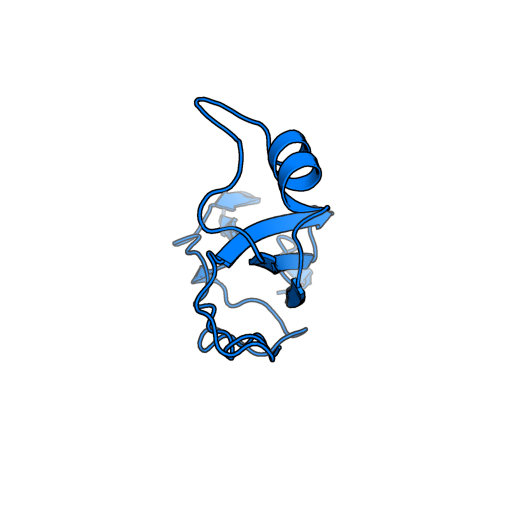 91 CYS A N 1
ATOM 657 C CA . CYS A 1 91 ? -0.711 6.652 13.801 1.00 87.75 91 CYS A CA 1
ATOM 658 C C . CYS A 1 91 ? -1.266 6.199 15.172 1.00 87.75 91 CYS A C 1
ATOM 660 O O . CYS A 1 91 ? -1.405 4.993 15.377 1.00 87.75 91 CYS A O 1
ATOM 662 N N . PRO A 1 92 ? -1.688 7.102 16.085 1.00 87.62 92 PRO A N 1
ATOM 663 C CA . PRO A 1 92 ? -2.222 6.708 17.394 1.00 87.62 92 PRO A CA 1
ATOM 664 C C . PRO A 1 92 ? -3.589 6.011 17.334 1.00 87.62 92 PRO A C 1
ATOM 666 O O . PRO A 1 92 ? -4.047 5.458 18.330 1.00 87.62 92 PRO A O 1
ATOM 669 N N . HIS A 1 93 ? -4.275 6.085 16.194 1.00 83.44 93 HIS A N 1
ATOM 670 C CA . HIS A 1 93 ? -5.658 5.651 16.025 1.00 83.44 93 HIS A CA 1
ATOM 671 C C . HIS A 1 93 ? -5.800 4.434 15.110 1.00 83.44 93 HIS A C 1
ATOM 673 O O . HIS A 1 93 ? -6.927 4.036 14.812 1.00 83.44 93 HIS A O 1
ATOM 679 N N . ILE A 1 94 ? -4.692 3.850 14.651 1.00 83.88 94 ILE A N 1
ATOM 680 C CA . ILE A 1 94 ? -4.698 2.685 13.768 1.00 83.88 94 ILE A CA 1
ATOM 681 C C . ILE A 1 94 ? -5.137 1.447 14.554 1.00 83.88 94 ILE A C 1
ATOM 683 O O . ILE A 1 94 ? -4.485 1.023 15.503 1.00 83.88 94 ILE A O 1
ATOM 687 N N . LEU A 1 95 ? -6.245 0.846 14.127 1.00 80.06 95 LEU A N 1
ATOM 688 C CA . LEU A 1 95 ? -6.750 -0.426 14.647 1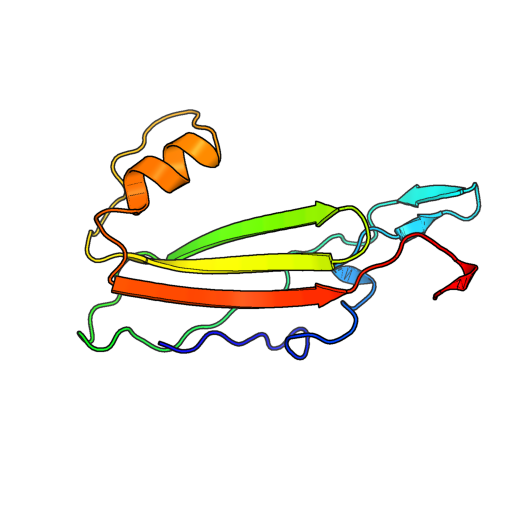.00 80.06 95 LEU A CA 1
ATOM 689 C C . LEU A 1 95 ? -6.228 -1.616 13.843 1.00 80.06 95 LEU A C 1
ATOM 691 O O . LEU A 1 95 ? -6.091 -2.721 14.363 1.00 80.06 95 LEU A O 1
ATOM 695 N N . ALA A 1 96 ? -5.979 -1.406 12.552 1.00 73.44 96 ALA A N 1
ATOM 696 C CA . ALA A 1 96 ? -5.391 -2.398 11.671 1.00 73.44 96 ALA A CA 1
ATOM 697 C C . ALA A 1 96 ? -4.829 -1.740 10.409 1.00 73.44 96 ALA A C 1
ATOM 699 O O . ALA A 1 96 ? -5.398 -0.776 9.898 1.00 73.44 96 ALA A O 1
ATOM 700 N N . GLU A 1 97 ? -3.759 -2.323 9.880 1.00 78.44 97 GLU A N 1
ATOM 701 C CA . GLU A 1 97 ? -3.130 -1.917 8.626 1.00 78.44 97 GLU A CA 1
ATOM 702 C C . GLU A 1 97 ? -3.187 -3.067 7.625 1.00 78.44 97 GLU A C 1
ATOM 704 O O . GLU A 1 97 ? -3.150 -4.250 7.987 1.00 78.44 97 GLU A O 1
ATOM 709 N N . ALA A 1 98 ? -3.236 -2.724 6.346 1.00 74.00 98 ALA A N 1
ATOM 710 C CA . ALA A 1 98 ? -3.024 -3.678 5.277 1.00 74.00 98 ALA A CA 1
ATOM 711 C C . ALA A 1 98 ? -2.381 -2.989 4.071 1.00 74.00 98 ALA A C 1
ATOM 713 O O . ALA A 1 98 ? -2.635 -1.823 3.790 1.00 74.00 98 ALA A O 1
ATOM 714 N N . THR A 1 99 ? -1.519 -3.704 3.351 1.00 77.00 99 THR A N 1
ATOM 715 C CA . THR A 1 99 ? -0.801 -3.165 2.190 1.00 77.00 99 THR A CA 1
ATOM 716 C C . THR A 1 99 ? -0.991 -4.073 0.988 1.00 77.00 99 THR A C 1
ATOM 718 O O . THR A 1 99 ? -0.770 -5.282 1.070 1.00 77.00 99 THR A O 1
ATOM 721 N N . HIS A 1 100 ? -1.359 -3.471 -0.137 1.00 73.50 100 HIS A N 1
ATOM 722 C CA . HIS A 1 100 ? -1.346 -4.092 -1.451 1.00 73.50 100 HIS A CA 1
ATOM 723 C C . HIS A 1 100 ? -0.266 -3.421 -2.290 1.00 73.50 100 HIS A C 1
ATOM 725 O O . HIS A 1 100 ? -0.019 -2.221 -2.201 1.00 73.50 100 HIS A O 1
ATOM 731 N N . SER A 1 101 ? 0.471 -4.204 -3.053 1.00 75.06 101 SER A N 1
ATOM 732 C CA . SER A 1 101 ? 1.644 -3.712 -3.755 1.00 75.06 101 SER A CA 1
ATOM 733 C C . SER A 1 101 ? 1.823 -4.437 -5.063 1.00 75.06 101 SER A C 1
ATOM 735 O O . SER A 1 101 ? 1.511 -5.617 -5.158 1.00 75.06 101 SER A O 1
ATOM 737 N N . GLY A 1 102 ? 2.367 -3.740 -6.049 1.00 74.19 102 GLY A N 1
ATOM 738 C CA . GLY A 1 102 ? 2.685 -4.315 -7.342 1.00 74.19 102 GLY A CA 1
ATOM 739 C C . GLY A 1 102 ? 3.998 -3.771 -7.884 1.00 74.19 102 GLY A C 1
ATOM 740 O O . GLY A 1 102 ? 4.516 -2.739 -7.446 1.00 74.19 102 GLY A O 1
ATOM 741 N N . THR A 1 103 ? 4.586 -4.512 -8.811 1.00 74.50 103 THR A N 1
ATOM 742 C CA . THR A 1 103 ? 5.806 -4.092 -9.503 1.00 74.50 103 THR A CA 1
ATOM 743 C C . THR A 1 103 ? 5.450 -3.375 -10.798 1.00 74.50 103 THR A C 1
ATOM 745 O O . THR A 1 103 ? 4.669 -3.871 -11.604 1.00 74.50 103 THR A O 1
ATOM 748 N N . CYS A 1 104 ? 6.028 -2.199 -11.018 1.00 69.12 104 CYS A N 1
ATOM 749 C CA . CYS A 1 104 ? 5.896 -1.454 -12.267 1.00 69.12 104 CYS A CA 1
ATOM 750 C C . CYS A 1 104 ? 7.296 -1.112 -12.774 1.00 69.12 104 CYS A C 1
ATOM 752 O O . CYS A 1 104 ? 8.194 -0.852 -11.978 1.00 69.12 104 CYS A O 1
ATOM 754 N N . TH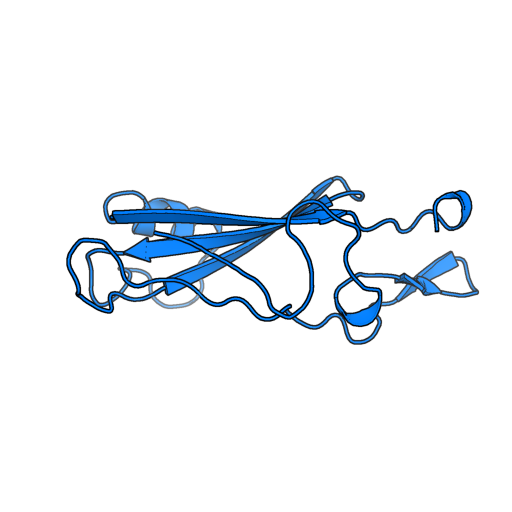R A 1 105 ? 7.528 -1.145 -14.086 1.00 67.75 105 THR A N 1
ATOM 755 C CA . THR A 1 105 ? 8.834 -0.782 -14.646 1.00 67.75 105 THR A CA 1
ATOM 756 C C . THR A 1 105 ? 8.676 0.137 -15.842 1.00 67.75 105 THR A C 1
ATOM 758 O O . THR A 1 105 ? 7.876 -0.122 -16.733 1.00 67.75 105 THR A O 1
ATOM 761 N N . LEU A 1 106 ? 9.473 1.206 -15.853 1.00 71.44 106 LEU A N 1
ATOM 762 C CA . LEU A 1 106 ? 9.637 2.086 -17.011 1.00 71.44 106 LEU A CA 1
ATOM 763 C C . LEU A 1 106 ? 10.742 1.590 -17.954 1.00 71.44 106 LEU A C 1
ATOM 765 O O . LEU A 1 106 ? 10.915 2.114 -19.049 1.00 71.44 106 LEU A O 1
ATOM 769 N N . ASN A 1 107 ? 11.511 0.575 -17.546 1.00 71.88 107 ASN A N 1
ATOM 770 C CA . ASN A 1 107 ? 12.555 0.018 -18.389 1.00 71.88 107 ASN A CA 1
ATOM 771 C C . ASN A 1 107 ? 11.936 -0.934 -19.415 1.00 71.88 107 ASN A C 1
ATOM 773 O O . ASN A 1 107 ? 11.571 -2.057 -19.074 1.00 71.88 107 ASN A O 1
ATOM 777 N N . ARG A 1 108 ? 11.903 -0.510 -20.682 1.00 65.00 108 ARG A N 1
ATOM 778 C CA . ARG A 1 108 ? 11.339 -1.290 -21.792 1.00 65.00 108 ARG A CA 1
ATOM 779 C C . ARG A 1 108 ? 11.957 -2.682 -21.958 1.00 65.00 108 ARG A C 1
ATOM 781 O O . ARG A 1 108 ? 11.290 -3.580 -22.442 1.00 65.00 108 ARG A O 1
ATOM 788 N N . ARG A 1 109 ? 13.213 -2.880 -21.538 1.00 70.94 109 ARG A N 1
ATOM 789 C CA . ARG A 1 109 ? 13.892 -4.189 -21.596 1.00 70.94 109 ARG A CA 1
ATOM 790 C C . ARG A 1 109 ? 13.345 -5.210 -20.597 1.00 70.94 109 ARG A C 1
ATOM 792 O O . ARG A 1 109 ? 13.675 -6.383 -20.701 1.00 70.94 109 ARG A O 1
ATOM 799 N N . LEU A 1 110 ? 12.603 -4.746 -19.595 1.00 66.69 110 LEU A N 1
ATOM 800 C CA . LEU A 1 110 ? 12.031 -5.558 -18.522 1.00 66.69 110 LEU A CA 1
ATOM 801 C C . LEU A 1 110 ? 10.502 -5.677 -18.653 1.00 66.69 110 LEU A C 1
ATOM 803 O O . LEU A 1 110 ? 9.864 -6.167 -17.719 1.00 66.69 110 LEU A O 1
ATOM 807 N N . LEU A 1 111 ? 9.923 -5.167 -19.753 1.00 64.38 111 LEU A N 1
ATOM 808 C CA . LEU A 1 111 ? 8.489 -5.227 -20.028 1.00 64.38 111 LEU A CA 1
ATOM 809 C C . LEU A 1 111 ? 8.086 -6.527 -20.719 1.00 64.38 111 LEU A C 1
ATOM 811 O O . LEU A 1 111 ? 8.874 -7.040 -21.537 1.00 64.38 111 LEU A O 1
#

Secondary structure (DSSP, 8-state):
--EE-SS--TTSBPPGGGSEEE-TTS-EEESS-PPPP-EEPPPTT---PPEEEEEEEETTTEEEEEEEEESSSS-S--SS--HHHHHHHHGGGEEEEEEEEEE----GGG-

Foldseek 3Di:
DDKDFPQDDFAEARDLQCAFEQDPVRDTDNRVVDDTGMDDDDFPVNDQADKDWDWDDDPQWKTKIKIFGFPDNDQPDDDDDDPVVSCVRRVVGGRDMDMGMHTYHRPPVVD

Radius of gyration: 16.07 Å; chains: 1; bounding box: 31×32×45 Å

Sequence (111 aa):
MRLWSDSGVNGERTPACFAAQPTADGETAFADNLTPHLARSPTADGKPGPAVEMAGARRARRGSNAVDALGIARVPVEGRFSGAQMREAICPHILAEATHSGTCTLNRRLL